Protein AF-A0A2A8LI14-F1 (afdb_monomer_lite)

Sequence (97 aa):
MKKELMELVENYVNWIGVQFEDNVDFVGDDYIDSIEDMFEEAKIPYIEDEISQVMEKIIQLLKQKYGEDNIHYGAPEHTISHNDQLKTIYNQLVITK

Secondary structure (DSSP, 8-state):
--HHHHHHHHHHHHHHHHHGGG--SEEEE-HHHHHHHHHHHTT----HHHHHHHHHHHHHHHHHHH-GGGEEESSS-EEEEETTEEEEE-SSEEEE-

Organism: Bacillus cereus (NCBI:txid1396)

Foldseek 3Di:
DDPVLVVLLVVVLVVLVVVCVVVDFKDFAQVLVVSVVSCVVVVPDDDPVSSVVSVVSSLVVLCVVQNNVFKDADDQWDWDQDPNDTDIDRHRIMGGD

Radius of gyration: 13.7 Å; chains: 1; bounding box: 33×25×38 Å

pLDDT: mean 93.65, std 4.34, range [78.94, 98.38]

Structure (mmCIF, N/CA/C/O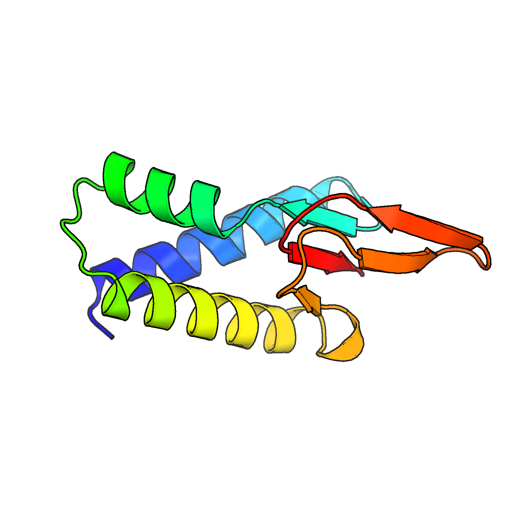 backbone):
data_AF-A0A2A8LI14-F1
#
_entry.id   AF-A0A2A8LI14-F1
#
loop_
_atom_site.group_PDB
_atom_site.id
_atom_site.type_symbol
_atom_site.label_atom_id
_atom_site.label_alt_id
_atom_site.label_comp_id
_atom_site.label_asym_id
_atom_site.label_entity_id
_atom_site.label_seq_id
_atom_site.pdbx_PDB_ins_code
_atom_site.Cartn_x
_atom_site.Cartn_y
_atom_site.Cartn_z
_atom_site.occupancy
_atom_site.B_iso_or_equiv
_atom_site.auth_seq_id
_atom_site.auth_comp_id
_atom_site.auth_asym_id
_atom_site.auth_atom_id
_atom_site.pdbx_PDB_model_num
ATOM 1 N N . MET A 1 1 ? -16.253 -0.610 5.251 1.00 84.06 1 MET A N 1
ATOM 2 C CA . MET A 1 1 ? -15.074 -0.055 5.942 1.00 84.06 1 MET A CA 1
ATOM 3 C C . MET A 1 1 ? -15.492 1.182 6.732 1.00 84.06 1 MET A C 1
ATOM 5 O O . MET A 1 1 ? -16.339 1.924 6.238 1.00 84.06 1 MET A O 1
ATOM 9 N N . LYS A 1 2 ? -14.980 1.367 7.959 1.00 90.69 2 LYS A N 1
ATOM 10 C CA . LYS A 1 2 ? -15.236 2.569 8.778 1.00 90.69 2 LYS A CA 1
ATOM 11 C C . LYS A 1 2 ? -14.584 3.803 8.136 1.00 90.69 2 LYS A C 1
ATOM 13 O O . LYS A 1 2 ? -13.647 3.664 7.356 1.00 90.69 2 LYS A O 1
ATOM 18 N N . LYS A 1 3 ? -15.061 5.001 8.487 1.00 93.38 3 LYS A N 1
ATOM 19 C CA . LYS A 1 3 ? -14.546 6.272 7.945 1.00 93.38 3 LYS A CA 1
ATOM 20 C C . LYS A 1 3 ? -13.052 6.465 8.225 1.00 93.38 3 LYS A C 1
ATOM 22 O O . LYS A 1 3 ? -12.311 6.752 7.300 1.00 93.38 3 LYS A O 1
ATOM 27 N N . GLU A 1 4 ? -12.624 6.233 9.462 1.00 93.69 4 GLU A N 1
ATOM 28 C CA . GLU A 1 4 ? -11.222 6.368 9.894 1.00 93.69 4 GLU A CA 1
ATOM 29 C C . GLU A 1 4 ? -10.264 5.432 9.132 1.00 93.69 4 GLU A C 1
ATOM 31 O O . GLU A 1 4 ? -9.180 5.836 8.729 1.00 93.69 4 GLU A O 1
ATOM 36 N N . LEU A 1 5 ? -10.705 4.205 8.838 1.00 95.31 5 LEU A N 1
ATOM 37 C CA . LEU A 1 5 ? -9.931 3.240 8.055 1.00 95.31 5 LEU A CA 1
ATOM 38 C C . LEU A 1 5 ? -9.809 3.670 6.589 1.00 95.31 5 LEU A C 1
ATOM 40 O O . LEU A 1 5 ? -8.770 3.483 5.968 1.00 95.31 5 LEU A O 1
ATOM 44 N N . MET A 1 6 ? -10.867 4.266 6.032 1.00 96.12 6 MET A N 1
ATOM 45 C CA . MET A 1 6 ? -10.811 4.815 4.678 1.00 96.12 6 MET A CA 1
ATOM 46 C C . MET A 1 6 ? -9.877 6.032 4.608 1.00 96.12 6 MET A C 1
ATOM 48 O O . MET A 1 6 ? -9.140 6.170 3.639 1.00 96.12 6 MET A O 1
ATOM 52 N N . GLU A 1 7 ? -9.858 6.880 5.639 1.00 95.69 7 GLU A N 1
ATOM 53 C CA . GLU A 1 7 ? -8.909 7.998 5.736 1.00 95.69 7 GLU A CA 1
ATOM 54 C C . GLU A 1 7 ? -7.455 7.500 5.792 1.00 95.69 7 GLU A C 1
ATOM 56 O O . GLU A 1 7 ? -6.607 8.034 5.085 1.00 95.69 7 GLU A O 1
ATOM 61 N N . LEU A 1 8 ? -7.172 6.433 6.550 1.00 96.31 8 LEU A N 1
ATOM 62 C CA . LEU A 1 8 ? -5.867 5.754 6.555 1.00 96.31 8 LEU A CA 1
ATOM 63 C C . LEU A 1 8 ? -5.450 5.282 5.155 1.00 96.31 8 LEU A C 1
ATOM 65 O O . LEU A 1 8 ? -4.353 5.594 4.694 1.00 96.31 8 LEU A O 1
ATOM 69 N N . VAL A 1 9 ? -6.349 4.579 4.460 1.00 97.88 9 VAL A N 1
ATOM 70 C CA . VAL A 1 9 ? -6.141 4.120 3.078 1.00 97.88 9 VAL A CA 1
ATOM 71 C C . VAL A 1 9 ? -5.805 5.293 2.152 1.00 97.88 9 VAL A C 1
ATOM 73 O O . VAL A 1 9 ? -4.855 5.221 1.372 1.00 97.88 9 VAL A O 1
ATOM 76 N N . GLU A 1 10 ? -6.589 6.371 2.210 1.00 97.25 10 GLU A N 1
ATOM 77 C CA . GLU A 1 10 ? -6.393 7.552 1.365 1.00 97.25 10 GLU A CA 1
ATOM 78 C C . GLU A 1 10 ? -5.066 8.246 1.673 1.00 97.25 10 GLU A C 1
ATOM 80 O O . GLU A 1 10 ? -4.329 8.594 0.750 1.00 97.25 10 GLU A O 1
ATOM 85 N N . ASN A 1 11 ? -4.725 8.391 2.955 1.00 96.88 11 ASN A N 1
ATOM 86 C CA . ASN A 1 11 ? -3.458 8.968 3.392 1.00 96.88 11 ASN A CA 1
ATOM 87 C C . ASN A 1 11 ? -2.267 8.165 2.861 1.00 96.88 11 ASN A C 1
ATOM 89 O O . ASN A 1 11 ? -1.337 8.759 2.315 1.00 96.88 11 ASN A O 1
ATOM 93 N N . TYR A 1 12 ? -2.325 6.834 2.933 1.00 97.94 12 TYR A N 1
ATOM 94 C CA . TYR A 1 12 ? -1.269 5.962 2.425 1.00 97.94 12 TYR A CA 1
ATOM 95 C C . TYR A 1 12 ? -1.102 6.100 0.901 1.00 97.94 12 TYR A C 1
ATOM 97 O O . TYR A 1 12 ? -0.008 6.350 0.393 1.00 97.94 12 TYR A O 1
ATOM 105 N N . VAL A 1 13 ? -2.200 6.016 0.140 1.00 97.50 13 VAL A N 1
ATOM 106 C CA . VAL A 1 13 ? -2.169 6.141 -1.332 1.00 97.50 13 VAL A CA 1
ATOM 107 C C . VAL A 1 13 ? -1.698 7.531 -1.778 1.00 97.50 13 VAL A C 1
ATOM 109 O O . VAL A 1 13 ? -1.035 7.668 -2.815 1.00 97.50 13 VAL A O 1
ATOM 112 N N . ASN A 1 14 ? -2.029 8.570 -1.009 1.00 96.56 14 ASN A N 1
ATOM 113 C CA . ASN A 1 14 ? -1.542 9.925 -1.241 1.00 96.56 14 ASN A CA 1
ATOM 114 C C . ASN A 1 14 ? -0.044 10.037 -0.952 1.00 96.56 14 ASN A C 1
ATOM 116 O O . ASN A 1 14 ? 0.670 10.599 -1.779 1.00 96.56 14 ASN A O 1
ATOM 120 N N . TRP A 1 15 ? 0.438 9.460 0.152 1.00 96.06 15 TRP A N 1
ATOM 121 C CA . TRP A 1 15 ? 1.861 9.435 0.493 1.00 96.06 15 TRP A CA 1
ATOM 122 C C . TRP A 1 15 ? 2.700 8.774 -0.608 1.00 96.06 15 TRP A C 1
ATOM 124 O O . TRP A 1 15 ? 3.666 9.381 -1.067 1.00 96.06 15 TRP A O 1
ATOM 134 N N . ILE A 1 16 ? 2.267 7.618 -1.131 1.00 95.94 16 ILE A N 1
ATOM 135 C CA . ILE A 1 16 ? 2.883 6.987 -2.313 1.00 95.94 16 ILE A CA 1
ATOM 136 C C . ILE A 1 16 ? 2.898 7.945 -3.510 1.00 95.94 16 ILE A C 1
ATOM 138 O O . ILE A 1 16 ? 3.888 8.038 -4.230 1.00 95.94 16 ILE A O 1
ATOM 142 N N . GLY A 1 17 ? 1.793 8.660 -3.742 1.00 94.56 17 GLY A N 1
ATOM 143 C CA . GLY A 1 17 ? 1.697 9.649 -4.816 1.00 94.56 17 GLY A CA 1
ATOM 144 C C . GLY A 1 17 ? 2.751 10.751 -4.716 1.00 94.56 17 GLY A C 1
ATOM 145 O O . GLY A 1 17 ? 3.346 11.090 -5.734 1.00 94.56 17 GLY A O 1
ATOM 146 N N . VAL A 1 18 ? 3.008 11.249 -3.504 1.00 94.75 18 VAL A N 1
ATOM 147 C CA . VAL A 1 18 ? 4.045 12.257 -3.236 1.00 94.75 18 VAL A CA 1
ATOM 148 C C . VAL A 1 18 ? 5.438 11.714 -3.556 1.00 94.75 18 VAL A C 1
ATOM 150 O O . VAL A 1 18 ? 6.228 12.425 -4.166 1.00 94.75 18 VAL A O 1
ATOM 153 N N . GLN A 1 19 ? 5.732 10.447 -3.239 1.00 92.25 19 GLN A N 1
ATOM 154 C CA . GLN A 1 19 ? 7.040 9.847 -3.554 1.00 92.25 19 GLN A CA 1
ATOM 155 C C . GLN A 1 19 ? 7.344 9.849 -5.065 1.00 92.25 19 GLN A C 1
ATOM 157 O O . GLN A 1 19 ? 8.494 9.982 -5.474 1.00 92.25 19 GLN A O 1
ATOM 162 N N . PHE A 1 20 ? 6.317 9.745 -5.915 1.00 91.25 20 PHE A N 1
ATOM 163 C CA . PHE A 1 20 ? 6.477 9.801 -7.371 1.00 91.25 20 PHE A CA 1
ATOM 164 C C . PHE A 1 20 ? 6.667 11.218 -7.940 1.00 91.25 20 PHE A C 1
ATOM 166 O O . PHE A 1 20 ? 6.982 11.343 -9.128 1.00 91.25 20 PHE A O 1
ATOM 173 N N . GLU A 1 21 ? 6.483 12.284 -7.152 1.00 89.56 21 GLU A N 1
ATOM 174 C CA . GLU A 1 21 ? 6.717 13.664 -7.614 1.00 89.56 21 GLU A CA 1
ATOM 175 C C . GLU A 1 21 ? 8.201 13.930 -7.912 1.00 89.56 21 GLU A C 1
ATOM 177 O O . GLU A 1 21 ? 8.519 14.733 -8.791 1.00 89.56 21 GLU A O 1
ATOM 182 N N . ASP A 1 22 ? 9.103 13.167 -7.291 1.00 83.00 22 ASP A N 1
ATOM 183 C CA . ASP A 1 22 ? 10.552 13.249 -7.496 1.00 83.00 22 ASP A CA 1
ATOM 184 C C . ASP A 1 22 ? 11.043 12.548 -8.787 1.00 83.00 22 ASP A C 1
ATOM 186 O O . ASP A 1 22 ? 12.245 12.370 -8.983 1.00 83.00 22 ASP A O 1
ATOM 190 N N . ASN A 1 23 ? 10.134 12.167 -9.702 1.00 81.06 23 ASN A N 1
ATOM 191 C CA . ASN A 1 23 ? 10.429 11.423 -10.942 1.00 81.06 23 ASN A CA 1
ATOM 192 C C . ASN A 1 23 ? 11.230 10.128 -10.710 1.00 81.06 23 ASN A C 1
ATOM 194 O O . ASN A 1 23 ? 12.085 9.759 -11.516 1.00 81.06 23 ASN A O 1
ATOM 198 N N . VAL A 1 24 ? 10.947 9.431 -9.612 1.00 88.31 24 VAL A N 1
ATOM 199 C CA . VAL A 1 24 ? 11.486 8.091 -9.365 1.00 88.31 24 VAL A CA 1
ATOM 200 C C . VAL A 1 24 ? 10.777 7.050 -10.233 1.00 88.31 24 VAL A C 1
ATOM 202 O O . VAL A 1 24 ? 9.579 7.155 -10.504 1.00 88.31 24 VAL A O 1
ATOM 205 N N . ASP A 1 25 ? 11.520 6.025 -10.645 1.00 89.00 25 ASP A N 1
ATOM 206 C CA . ASP A 1 25 ? 11.008 4.939 -11.490 1.00 89.00 25 ASP A CA 1
ATOM 207 C C . ASP A 1 25 ? 10.149 3.921 -10.719 1.00 89.00 25 ASP A C 1
ATOM 209 O O . ASP A 1 25 ? 9.320 3.215 -11.295 1.00 89.00 25 ASP A O 1
ATOM 213 N N . PHE A 1 26 ? 10.363 3.820 -9.407 1.00 93.00 26 PHE A N 1
ATOM 214 C CA . PHE A 1 26 ? 9.603 2.945 -8.524 1.00 93.00 26 PHE A CA 1
ATOM 215 C C . PHE A 1 26 ? 9.583 3.488 -7.094 1.00 93.00 26 PHE A C 1
ATOM 217 O O . PHE A 1 26 ? 10.469 4.242 -6.687 1.00 93.00 26 PHE A O 1
ATOM 224 N N . VAL A 1 27 ? 8.598 3.034 -6.323 1.00 95.31 27 VAL A N 1
ATOM 225 C CA . VAL A 1 27 ? 8.482 3.245 -4.876 1.00 95.31 27 VAL A CA 1
ATOM 226 C C . VAL A 1 27 ? 8.403 1.875 -4.211 1.00 95.31 27 VAL A C 1
ATOM 228 O O . VAL A 1 27 ? 7.631 1.024 -4.651 1.00 95.31 27 VAL A O 1
ATOM 231 N N . GLY A 1 28 ? 9.229 1.648 -3.191 1.00 95.44 28 GLY A N 1
ATOM 23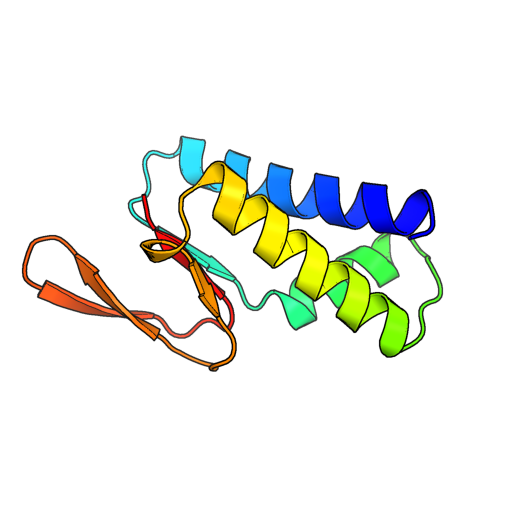2 C CA . GLY A 1 28 ? 9.212 0.441 -2.365 1.00 95.44 28 GLY A CA 1
ATOM 233 C C . GLY A 1 28 ? 8.826 0.790 -0.932 1.00 95.44 28 GLY A C 1
ATOM 234 O O . GLY A 1 28 ? 9.262 1.826 -0.432 1.00 95.44 28 GLY A O 1
ATOM 235 N N . ASP A 1 29 ? 8.010 -0.049 -0.299 1.00 97.19 29 ASP A N 1
ATOM 236 C CA . ASP A 1 29 ? 7.572 0.133 1.084 1.00 97.19 29 ASP A CA 1
ATOM 237 C C . ASP A 1 29 ? 7.305 -1.208 1.779 1.00 97.19 29 ASP A C 1
ATOM 239 O O . ASP A 1 29 ? 6.768 -2.149 1.180 1.00 97.19 29 ASP A O 1
ATOM 243 N N . ASP A 1 30 ? 7.634 -1.281 3.065 1.00 97.19 30 ASP A N 1
ATOM 244 C CA . ASP A 1 30 ? 7.224 -2.377 3.944 1.00 97.19 30 ASP A CA 1
ATOM 245 C C . ASP A 1 30 ? 5.848 -2.052 4.524 1.00 97.19 30 ASP A C 1
ATOM 247 O O . ASP A 1 30 ? 5.667 -1.760 5.700 1.00 97.19 30 ASP A O 1
ATOM 251 N N . TYR A 1 31 ? 4.865 -2.048 3.621 1.00 95.38 31 TYR A N 1
ATOM 252 C CA . TYR A 1 31 ? 3.558 -1.434 3.839 1.00 95.38 31 TYR A CA 1
ATOM 253 C C . TYR A 1 31 ? 2.749 -1.988 5.010 1.00 95.38 31 TYR A C 1
ATOM 255 O O . TYR A 1 31 ? 1.856 -1.290 5.475 1.00 95.38 31 TYR A O 1
ATOM 263 N N . ILE A 1 32 ? 3.022 -3.203 5.494 1.00 94.69 32 ILE A N 1
ATOM 264 C CA . ILE A 1 32 ? 2.372 -3.714 6.708 1.00 94.69 32 ILE A CA 1
ATOM 265 C C . ILE A 1 32 ? 2.811 -2.874 7.907 1.00 94.69 32 ILE A C 1
ATOM 267 O O . ILE A 1 32 ? 1.955 -2.298 8.574 1.00 94.69 32 ILE A O 1
ATOM 271 N N . ASP A 1 33 ? 4.122 -2.734 8.102 1.00 95.19 33 ASP A N 1
ATOM 272 C CA . ASP A 1 33 ? 4.715 -1.954 9.190 1.00 95.19 33 ASP A CA 1
ATOM 273 C C . ASP A 1 33 ? 4.284 -0.481 9.071 1.00 95.19 33 ASP A C 1
ATOM 275 O O . ASP A 1 33 ? 3.799 0.111 10.033 1.00 95.19 33 ASP A O 1
ATOM 279 N N . SER A 1 34 ? 4.328 0.088 7.859 1.00 96.06 34 SER A N 1
ATOM 280 C CA . SER A 1 34 ? 3.868 1.462 7.608 1.00 96.06 34 SER A CA 1
ATOM 281 C C . SER A 1 34 ? 2.376 1.659 7.925 1.00 96.06 34 SER A C 1
ATOM 283 O O . SER A 1 34 ? 1.983 2.702 8.444 1.00 96.06 34 SER A O 1
ATOM 285 N N . ILE A 1 35 ? 1.513 0.680 7.627 1.00 95.69 35 ILE A N 1
ATOM 286 C CA . ILE A 1 35 ? 0.087 0.746 7.979 1.00 95.69 35 ILE A CA 1
ATOM 287 C C . ILE A 1 35 ? -0.089 0.665 9.499 1.00 95.69 35 ILE A C 1
ATOM 289 O O . ILE A 1 35 ? -0.857 1.458 10.047 1.00 95.69 35 ILE A O 1
ATOM 293 N N . GLU A 1 36 ? 0.603 -0.259 10.173 1.00 94.81 36 GLU A N 1
ATOM 294 C CA . GLU A 1 36 ? 0.574 -0.398 11.635 1.00 94.81 36 GLU A CA 1
ATOM 295 C C . GLU A 1 36 ? 0.998 0.905 12.327 1.00 94.81 36 GLU A C 1
ATOM 297 O O . GLU A 1 36 ? 0.263 1.399 13.187 1.00 94.81 36 GLU A O 1
ATOM 302 N N . ASP A 1 37 ? 2.086 1.528 11.870 1.00 95.19 37 ASP A N 1
ATOM 303 C CA . ASP A 1 37 ? 2.551 2.832 12.350 1.00 95.19 37 ASP A CA 1
ATOM 304 C C . ASP A 1 37 ? 1.469 3.910 12.180 1.00 95.19 37 ASP A C 1
ATOM 306 O O . ASP A 1 37 ? 1.160 4.654 13.114 1.00 95.19 37 ASP A O 1
ATOM 310 N N . MET A 1 38 ? 0.811 3.975 11.017 1.00 95.06 38 MET A N 1
ATOM 311 C CA . MET A 1 38 ? -0.248 4.962 10.785 1.00 95.06 38 MET A CA 1
ATOM 312 C C . MET A 1 38 ? -1.460 4.753 11.707 1.00 95.06 38 MET A C 1
ATOM 314 O O . MET A 1 38 ? -2.087 5.726 12.142 1.00 95.06 38 MET A O 1
ATOM 318 N N . PHE A 1 39 ? -1.810 3.504 12.022 1.00 94.94 39 PHE A N 1
ATOM 319 C CA . PHE A 1 39 ? -2.844 3.202 13.010 1.00 94.94 39 PHE A CA 1
ATOM 320 C C . PHE A 1 39 ? -2.450 3.684 14.414 1.00 94.94 39 PHE A C 1
ATOM 322 O O . PHE A 1 39 ? -3.274 4.295 15.110 1.00 94.94 39 PHE A O 1
ATOM 329 N N . GLU A 1 40 ? -1.204 3.430 14.825 1.00 94.69 40 GLU A N 1
ATOM 330 C CA . GLU A 1 40 ? -0.666 3.866 16.115 1.00 94.69 40 GLU A CA 1
ATOM 331 C C . GLU A 1 40 ? -0.641 5.395 16.233 1.00 94.69 40 GLU A C 1
ATOM 333 O O . GLU A 1 40 ? -1.145 5.955 17.216 1.00 94.69 40 GLU A O 1
ATOM 338 N N . GLU A 1 41 ? -0.134 6.087 15.211 1.00 94.19 41 GLU A N 1
ATOM 339 C CA . GLU A 1 41 ? -0.077 7.549 15.146 1.00 94.19 41 GLU A CA 1
ATOM 340 C C . GLU A 1 41 ? -1.471 8.182 15.211 1.00 94.19 41 GLU A C 1
ATOM 342 O O . GLU A 1 41 ? -1.697 9.156 15.943 1.00 94.19 41 GLU A O 1
ATOM 347 N N . ALA A 1 42 ? -2.436 7.596 14.496 1.00 92.06 42 ALA A N 1
ATOM 348 C CA . ALA A 1 42 ? -3.827 8.029 14.512 1.00 92.06 42 ALA A CA 1
ATOM 349 C C . ALA A 1 42 ? -4.563 7.660 15.815 1.00 92.06 42 ALA A C 1
ATOM 351 O O . ALA A 1 42 ? -5.683 8.130 16.041 1.00 92.06 42 ALA A O 1
ATOM 352 N N . LYS A 1 43 ? -3.945 6.855 16.694 1.00 93.75 43 LYS A N 1
ATOM 353 C CA . LYS A 1 43 ? -4.542 6.301 17.922 1.00 93.75 43 LYS A CA 1
ATOM 354 C C . LYS A 1 43 ? -5.842 5.544 17.648 1.00 93.75 43 LYS A C 1
ATOM 356 O O . LYS A 1 43 ? -6.769 5.583 18.463 1.00 93.75 43 LYS A O 1
ATOM 361 N N . ILE A 1 44 ? -5.911 4.876 16.499 1.00 89.75 44 ILE A N 1
ATOM 362 C CA . ILE A 1 44 ? -7.056 4.063 16.100 1.00 89.75 44 ILE A CA 1
ATOM 363 C C . ILE A 1 44 ? -6.790 2.643 16.606 1.00 89.75 44 ILE A C 1
ATOM 365 O O . ILE A 1 44 ? -5.889 1.980 16.095 1.00 89.75 44 ILE A O 1
ATOM 369 N N . PRO A 1 45 ? -7.535 2.143 17.608 1.00 88.81 45 PRO A N 1
ATOM 370 C CA . PRO A 1 45 ? -7.426 0.744 17.986 1.00 88.81 45 PRO A CA 1
ATOM 371 C C . PRO A 1 45 ? -7.938 -0.119 16.832 1.00 88.81 45 PRO A C 1
ATOM 373 O O . PRO A 1 45 ? -9.043 0.113 16.336 1.00 88.81 45 PRO A O 1
ATOM 376 N N . TYR A 1 46 ? -7.158 -1.121 16.441 1.00 86.44 46 TYR A N 1
ATOM 377 C CA . TYR A 1 46 ? -7.508 -2.025 15.353 1.00 86.44 46 TYR A CA 1
ATOM 378 C C . TYR A 1 46 ? -7.447 -3.488 15.781 1.00 86.44 46 TYR A C 1
ATOM 380 O O . TYR A 1 46 ? -6.794 -3.858 16.760 1.00 86.44 46 TYR A O 1
ATOM 388 N N . ILE A 1 47 ? -8.144 -4.323 15.018 1.00 88.38 47 ILE A N 1
ATOM 389 C CA . ILE A 1 47 ? -7.959 -5.777 15.010 1.00 88.38 47 ILE A CA 1
ATOM 390 C C . ILE A 1 47 ? -7.309 -6.214 13.692 1.00 88.38 47 ILE A C 1
ATOM 392 O O . ILE A 1 47 ? -7.347 -5.485 12.703 1.00 88.38 47 ILE A O 1
ATOM 396 N N . GLU A 1 48 ? -6.754 -7.423 13.658 1.00 87.25 48 GLU A N 1
ATOM 397 C CA . GLU A 1 48 ? -6.045 -7.980 12.491 1.00 87.25 48 GLU A CA 1
ATOM 398 C C . GLU A 1 48 ? -6.892 -7.959 11.195 1.00 87.25 48 GLU A C 1
ATOM 400 O O . GLU A 1 48 ? -6.402 -7.610 10.117 1.00 87.25 48 GLU A O 1
ATOM 405 N N 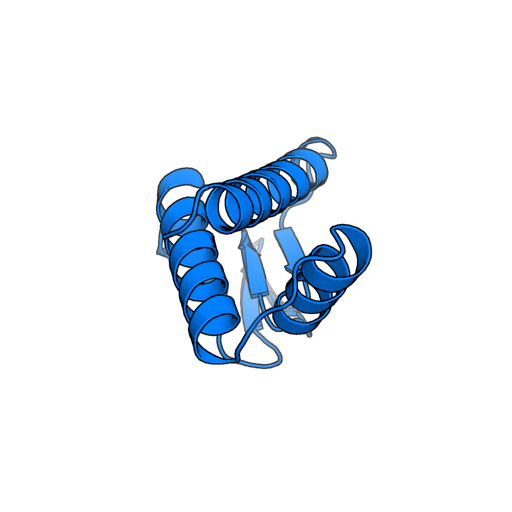. ASP A 1 49 ? -8.200 -8.215 11.307 1.00 91.62 49 ASP A N 1
ATOM 406 C CA . ASP A 1 49 ? -9.151 -8.125 10.188 1.00 91.62 49 ASP A CA 1
ATOM 407 C C . ASP A 1 49 ? -9.261 -6.706 9.597 1.00 91.62 49 ASP A C 1
ATOM 409 O O . ASP A 1 49 ? -9.588 -6.545 8.419 1.00 91.62 49 ASP A O 1
ATOM 413 N N . GLU A 1 50 ? -9.044 -5.658 10.397 1.00 93.06 50 GLU A N 1
ATOM 414 C CA . GLU A 1 50 ? -9.111 -4.267 9.934 1.00 93.06 50 GLU A CA 1
ATOM 415 C C . GLU A 1 50 ? -7.836 -3.859 9.196 1.00 93.06 50 GLU A C 1
ATOM 417 O O . GLU A 1 50 ? -7.946 -3.193 8.166 1.00 93.06 50 GLU A O 1
ATOM 422 N N . ILE A 1 51 ? -6.661 -4.322 9.644 1.00 92.38 51 ILE A N 1
ATOM 423 C CA . ILE A 1 51 ? -5.416 -4.177 8.873 1.00 92.38 51 ILE A CA 1
ATOM 424 C C . ILE A 1 51 ? -5.574 -4.853 7.514 1.00 92.38 51 ILE A C 1
ATOM 426 O O . ILE A 1 51 ? -5.337 -4.226 6.483 1.00 92.38 51 ILE A O 1
ATOM 430 N N . SER A 1 52 ?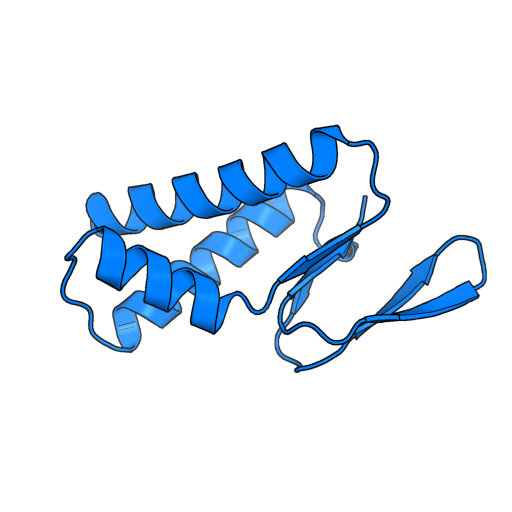 -6.051 -6.100 7.500 1.00 93.38 52 SER A N 1
ATOM 431 C CA . SER A 1 52 ? -6.235 -6.863 6.262 1.00 93.38 52 SER A CA 1
ATOM 432 C C . SER A 1 52 ? -7.153 -6.128 5.276 1.00 93.38 52 SER A C 1
ATOM 434 O O . SER A 1 52 ? -6.828 -5.986 4.097 1.00 93.38 52 SER A O 1
ATOM 436 N N . GLN A 1 53 ? -8.264 -5.562 5.762 1.00 95.19 53 GLN A N 1
ATOM 437 C CA . GLN A 1 53 ? -9.168 -4.746 4.944 1.00 95.19 53 GLN A CA 1
ATOM 438 C C . GLN A 1 53 ? -8.506 -3.472 4.399 1.00 95.19 53 GLN A C 1
ATOM 440 O O . GLN A 1 53 ? -8.766 -3.087 3.256 1.00 95.19 53 GLN A O 1
ATOM 445 N N . VAL A 1 54 ? -7.687 -2.793 5.207 1.00 96.75 54 VAL A N 1
ATOM 446 C CA . VAL A 1 54 ? -6.941 -1.596 4.788 1.00 96.75 54 VAL A CA 1
ATOM 447 C C . VAL A 1 54 ? -5.916 -1.959 3.714 1.00 96.75 54 VAL A C 1
ATOM 449 O O . VAL A 1 54 ? -5.903 -1.323 2.660 1.00 96.75 54 VAL A O 1
ATOM 452 N N . MET A 1 55 ? -5.139 -3.026 3.914 1.00 96.88 55 MET A N 1
ATOM 453 C CA . MET A 1 55 ? -4.162 -3.535 2.946 1.00 96.88 55 MET A CA 1
ATOM 454 C C . MET A 1 55 ? -4.817 -3.887 1.607 1.00 96.88 55 MET A C 1
ATOM 456 O O . MET A 1 55 ? -4.394 -3.396 0.560 1.00 96.88 55 MET A O 1
ATOM 460 N N . GLU A 1 56 ? -5.887 -4.690 1.621 1.00 97.12 56 GLU A N 1
ATOM 461 C CA . GLU A 1 56 ? -6.625 -5.058 0.407 1.00 97.12 56 GLU A CA 1
ATOM 462 C C . GLU A 1 56 ? -7.107 -3.822 -0.355 1.00 97.12 56 GLU A C 1
ATOM 464 O O . GLU A 1 56 ? -7.014 -3.749 -1.587 1.00 97.12 56 GLU A O 1
ATOM 469 N N . LYS A 1 57 ? -7.601 -2.821 0.380 1.00 98.31 57 LYS A N 1
ATOM 470 C CA . LYS A 1 57 ? -8.123 -1.596 -0.214 1.00 98.31 57 LYS A CA 1
ATOM 471 C C . LYS A 1 57 ? -7.021 -0.703 -0.776 1.00 98.31 57 LYS A C 1
ATOM 473 O O . LYS A 1 57 ? -7.208 -0.165 -1.868 1.00 98.31 57 LYS A O 1
ATOM 478 N N . ILE A 1 58 ? -5.889 -0.579 -0.086 1.00 98.38 58 ILE A N 1
ATOM 479 C CA . ILE A 1 58 ? -4.694 0.112 -0.585 1.00 98.38 58 ILE A CA 1
ATOM 480 C C . ILE A 1 58 ? -4.261 -0.515 -1.906 1.00 98.38 58 ILE A C 1
ATOM 482 O O . ILE A 1 58 ? -4.202 0.183 -2.916 1.00 98.38 58 ILE A O 1
ATOM 486 N N . ILE A 1 59 ? -4.067 -1.836 -1.944 1.00 98.31 59 ILE A N 1
ATOM 487 C CA . ILE A 1 59 ? -3.650 -2.530 -3.166 1.00 98.31 59 ILE A CA 1
ATOM 488 C C . ILE A 1 59 ? -4.665 -2.324 -4.295 1.00 98.31 59 ILE A C 1
ATOM 490 O O . ILE A 1 59 ? -4.274 -2.048 -5.429 1.00 98.31 59 ILE A O 1
ATOM 494 N N . GLN A 1 60 ? -5.968 -2.400 -4.006 1.00 98.31 60 GLN A N 1
ATOM 495 C CA . GLN A 1 60 ? -7.008 -2.128 -5.001 1.00 98.31 60 GLN A CA 1
ATOM 496 C C . GLN A 1 60 ? -6.878 -0.719 -5.601 1.00 98.31 60 GLN A C 1
ATOM 498 O O . GLN A 1 60 ? -6.955 -0.562 -6.820 1.00 98.31 60 GLN A O 1
ATOM 503 N N . LEU A 1 61 ? -6.707 0.308 -4.766 1.00 98.19 61 LEU A N 1
ATOM 504 C CA . LEU A 1 61 ? -6.608 1.694 -5.229 1.00 98.19 61 LEU A CA 1
ATOM 505 C C . LEU A 1 61 ? -5.298 1.961 -5.973 1.00 98.19 61 LEU A C 1
ATOM 507 O O . LEU A 1 61 ? -5.306 2.659 -6.985 1.00 98.19 61 LEU A O 1
ATOM 511 N N . LEU A 1 62 ? -4.189 1.373 -5.524 1.00 97.94 62 LEU A N 1
ATOM 512 C CA . LEU A 1 62 ? -2.907 1.461 -6.217 1.00 97.94 62 LEU A CA 1
ATOM 513 C C . LEU A 1 62 ? -2.983 0.817 -7.604 1.00 97.94 62 LEU A C 1
ATOM 515 O O . LEU A 1 62 ? -2.581 1.448 -8.578 1.00 97.94 62 LEU A O 1
ATOM 519 N N . LYS A 1 63 ? -3.595 -0.369 -7.725 1.00 97.81 63 LYS A N 1
ATOM 520 C CA . LYS A 1 63 ? -3.854 -1.022 -9.021 1.00 97.81 63 LYS A CA 1
ATOM 521 C C . LYS A 1 63 ? -4.707 -0.154 -9.945 1.00 97.81 63 LYS A C 1
ATOM 523 O O . LYS A 1 63 ? -4.414 -0.046 -11.129 1.00 97.81 63 LYS A O 1
ATOM 528 N N . GLN A 1 64 ? -5.738 0.504 -9.412 1.00 97.31 64 GLN A N 1
ATOM 529 C CA . GLN A 1 64 ? -6.570 1.430 -10.190 1.00 97.31 64 GLN A CA 1
ATOM 530 C C . GLN A 1 64 ? -5.802 2.675 -10.653 1.00 97.31 64 GLN A C 1
ATOM 532 O O . GLN A 1 64 ? -6.079 3.191 -11.733 1.00 97.31 64 GLN A O 1
ATOM 537 N N . LYS A 1 65 ? -4.863 3.168 -9.838 1.00 96.06 65 LYS A N 1
ATOM 538 C CA . LYS A 1 65 ? -4.117 4.404 -10.098 1.00 96.06 65 LYS A CA 1
ATOM 539 C C . LYS A 1 65 ? -2.912 4.196 -11.018 1.00 96.06 65 LYS A C 1
ATOM 541 O O . LYS A 1 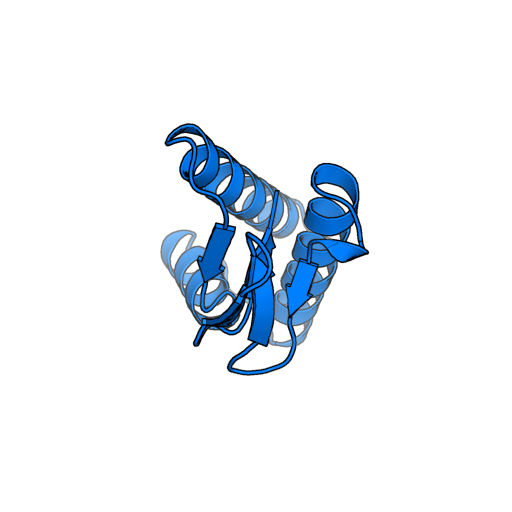65 ? -2.688 5.024 -11.896 1.00 96.06 65 LYS A O 1
ATOM 546 N N . TYR A 1 66 ? -2.152 3.123 -10.813 1.00 95.12 66 TYR A N 1
ATOM 547 C CA . TYR A 1 66 ? -0.881 2.866 -11.499 1.00 95.12 66 TYR A CA 1
ATOM 548 C C . TYR A 1 66 ? -0.944 1.692 -12.489 1.00 95.12 66 TYR A C 1
ATOM 550 O O . TYR A 1 66 ? -0.042 1.553 -13.305 1.00 95.12 66 TYR A O 1
ATOM 558 N N . GLY A 1 67 ? -2.017 0.894 -12.487 1.00 96.00 67 GLY A N 1
ATOM 559 C CA . GLY A 1 67 ? -2.180 -0.290 -13.338 1.00 96.00 67 GLY A CA 1
ATOM 560 C C . GLY A 1 67 ? -1.800 -1.586 -12.618 1.00 96.00 67 GLY A C 1
ATOM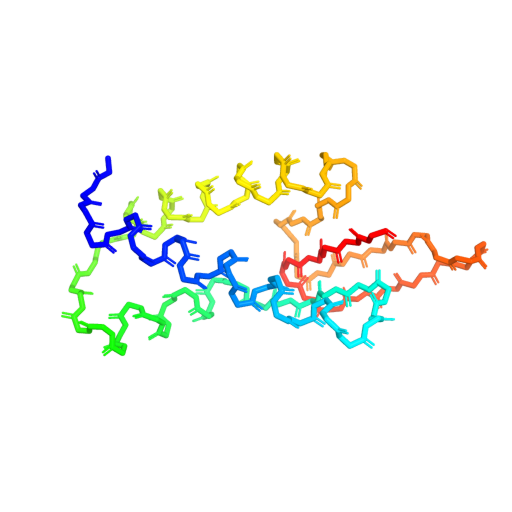 561 O O . GLY A 1 67 ? -0.903 -1.599 -11.784 1.00 96.00 67 GLY A O 1
ATOM 562 N N . GLU A 1 68 ? -2.492 -2.689 -12.923 1.00 95.69 68 GLU A N 1
ATOM 563 C CA . GLU A 1 68 ? -2.311 -3.966 -12.211 1.00 95.69 68 GLU A CA 1
ATOM 564 C C . GLU A 1 68 ? -0.906 -4.556 -12.360 1.00 95.69 68 GLU A C 1
ATOM 566 O O . GLU A 1 68 ? -0.353 -5.042 -11.376 1.00 95.69 68 GLU A O 1
ATOM 571 N N . ASP A 1 69 ? -0.319 -4.451 -13.554 1.00 94.62 69 ASP A N 1
ATOM 572 C CA . ASP A 1 69 ? 1.015 -4.981 -13.867 1.00 94.62 69 ASP A CA 1
ATOM 573 C C . ASP A 1 69 ? 2.148 -4.232 -13.147 1.00 94.62 69 ASP A C 1
ATOM 575 O O . ASP A 1 69 ? 3.267 -4.735 -13.069 1.00 94.62 69 ASP A O 1
ATOM 579 N N . ASN A 1 70 ? 1.847 -3.049 -12.603 1.00 95.06 70 ASN A N 1
ATOM 580 C CA . ASN A 1 70 ? 2.799 -2.169 -11.933 1.00 95.06 70 ASN A CA 1
ATOM 581 C C . ASN A 1 70 ? 2.794 -2.310 -10.403 1.00 95.06 70 ASN A C 1
ATOM 583 O O . ASN A 1 70 ? 3.498 -1.568 -9.718 1.00 95.06 70 ASN A O 1
ATOM 587 N N . ILE A 1 71 ? 1.974 -3.210 -9.844 1.00 97.19 71 ILE A N 1
ATOM 588 C CA . ILE A 1 71 ? 1.862 -3.424 -8.396 1.00 97.19 71 ILE A CA 1
ATOM 589 C C . ILE A 1 71 ? 2.387 -4.814 -8.035 1.00 97.19 71 ILE A C 1
ATOM 591 O O . ILE A 1 71 ? 1.739 -5.825 -8.309 1.00 97.19 71 ILE A O 1
ATOM 595 N N . HIS A 1 72 ? 3.520 -4.865 -7.339 1.00 96.31 72 HIS A N 1
ATOM 596 C CA . HIS A 1 72 ? 4.148 -6.099 -6.868 1.00 96.31 72 HIS A CA 1
ATOM 597 C C . HIS A 1 72 ? 4.062 -6.163 -5.340 1.00 96.31 72 HIS A C 1
ATOM 599 O O . HIS A 1 72 ? 4.540 -5.264 -4.657 1.00 96.31 72 HIS A O 1
ATOM 605 N N . TYR A 1 73 ? 3.404 -7.185 -4.789 1.00 96.56 73 TYR A N 1
ATOM 606 C CA . TYR A 1 73 ? 3.143 -7.282 -3.349 1.00 96.56 73 TYR A CA 1
ATOM 607 C C . TYR A 1 73 ? 2.982 -8.733 -2.887 1.00 96.56 73 TYR A C 1
ATOM 609 O O . TYR A 1 73 ? 2.790 -9.636 -3.702 1.00 96.56 73 TYR A O 1
ATOM 617 N N . GLY A 1 74 ? 3.038 -8.958 -1.572 1.00 92.88 74 GLY A N 1
ATOM 618 C CA . GLY A 1 74 ? 2.798 -10.277 -0.962 1.00 92.88 74 GLY A CA 1
ATOM 619 C C . GLY A 1 74 ? 4.039 -11.170 -0.850 1.00 92.88 74 GLY A C 1
ATOM 620 O O . GLY A 1 74 ? 3.922 -12.353 -0.541 1.00 92.88 74 GLY A O 1
ATOM 621 N N . ALA A 1 75 ? 5.221 -10.604 -1.080 1.00 94.56 75 ALA A N 1
ATOM 622 C CA . ALA A 1 75 ? 6.520 -11.228 -0.858 1.00 94.56 75 ALA A CA 1
ATOM 623 C C . ALA A 1 75 ? 7.467 -10.178 -0.254 1.00 94.56 75 ALA A C 1
ATOM 625 O O . ALA A 1 75 ? 7.258 -8.997 -0.514 1.00 94.56 75 ALA A O 1
ATOM 626 N N . PRO A 1 76 ? 8.490 -10.572 0.526 1.00 94.69 76 PRO A N 1
ATOM 627 C CA . PRO A 1 76 ? 9.438 -9.630 1.137 1.00 94.69 76 PRO A CA 1
ATOM 628 C C . PRO A 1 76 ? 10.351 -8.931 0.116 1.00 94.69 76 PRO A C 1
ATOM 630 O O . PRO A 1 76 ? 11.035 -7.969 0.450 1.00 94.69 76 PRO A O 1
ATOM 633 N N . GLU A 1 77 ? 10.396 -9.435 -1.116 1.00 96.12 77 GLU A N 1
ATOM 634 C CA . GLU A 1 77 ? 11.166 -8.866 -2.212 1.00 96.12 77 GLU A CA 1
ATOM 635 C C . GLU A 1 77 ? 10.502 -9.168 -3.557 1.00 96.12 77 GLU A C 1
ATOM 637 O O . GLU A 1 77 ? 9.796 -10.170 -3.707 1.00 96.12 77 GLU A O 1
ATOM 642 N N . HIS A 1 78 ? 10.781 -8.321 -4.549 1.00 96.00 78 HIS A N 1
ATOM 643 C CA . HIS A 1 78 ? 10.258 -8.448 -5.908 1.00 96.00 78 HIS A CA 1
ATOM 644 C C . HIS A 1 78 ? 11.357 -8.188 -6.932 1.00 96.00 78 HIS A C 1
ATOM 646 O O . HIS A 1 78 ? 12.110 -7.218 -6.823 1.00 96.00 78 HIS A O 1
ATOM 652 N N . THR A 1 79 ? 11.438 -9.036 -7.957 1.00 94.38 79 THR A N 1
ATOM 653 C CA . THR A 1 79 ? 12.291 -8.793 -9.126 1.00 94.38 79 THR A CA 1
ATOM 654 C C . THR A 1 79 ? 11.462 -8.150 -10.228 1.00 94.38 79 THR A C 1
ATOM 656 O O . THR A 1 79 ? 10.556 -8.781 -10.768 1.00 94.38 79 THR A O 1
ATOM 659 N N . ILE A 1 80 ? 11.804 -6.915 -10.588 1.00 90.00 80 ILE A N 1
ATOM 660 C CA . ILE A 1 80 ? 11.140 -6.152 -11.650 1.00 90.00 80 ILE A CA 1
ATOM 661 C C . ILE A 1 80 ? 12.085 -5.937 -12.834 1.00 90.00 80 ILE A C 1
ATOM 663 O O . ILE A 1 80 ? 13.309 -5.902 -12.672 1.00 90.00 80 ILE A O 1
ATOM 667 N N . SER A 1 81 ? 11.518 -5.792 -14.033 1.00 85.50 81 SER A N 1
ATOM 668 C CA . SER A 1 81 ? 12.272 -5.362 -15.210 1.00 85.50 81 SER A CA 1
ATOM 669 C C . SER A 1 81 ? 12.230 -3.844 -15.311 1.00 85.50 81 SER A C 1
ATOM 671 O O . SER A 1 81 ? 11.158 -3.249 -15.319 1.00 85.50 81 SER A O 1
ATOM 673 N N . HIS A 1 82 ? 13.400 -3.221 -15.386 1.00 78.94 82 HIS A N 1
ATOM 674 C CA . HIS A 1 82 ? 13.536 -1.782 -15.532 1.00 78.94 82 HIS A CA 1
ATOM 675 C C . HIS A 1 82 ? 14.715 -1.483 -16.467 1.00 78.94 82 HIS A C 1
ATOM 677 O O . HIS A 1 82 ? 15.837 -1.919 -16.207 1.00 78.94 82 HIS A O 1
ATOM 683 N N . ASN A 1 83 ? 14.464 -0.771 -17.573 1.00 80.88 83 ASN A N 1
ATOM 684 C CA . ASN A 1 83 ? 15.459 -0.467 -18.616 1.00 80.88 83 ASN A CA 1
ATOM 685 C C . ASN A 1 83 ? 16.230 -1.708 -19.122 1.00 80.88 83 ASN A C 1
ATOM 687 O O . ASN A 1 83 ? 17.460 -1.710 -19.158 1.00 80.88 83 ASN A O 1
ATOM 691 N N . ASP A 1 84 ? 15.507 -2.782 -19.462 1.00 84.19 84 ASP A N 1
ATOM 692 C CA . ASP A 1 84 ? 16.049 -4.077 -19.920 1.00 84.19 84 ASP A CA 1
ATOM 693 C C . ASP A 1 84 ? 16.970 -4.798 -18.914 1.00 84.19 84 ASP A C 1
ATOM 695 O O . ASP A 1 84 ? 17.610 -5.801 -19.241 1.00 84.19 84 ASP A O 1
ATOM 699 N N . GLN A 1 85 ? 17.018 -4.330 -17.664 1.00 87.38 85 GLN A N 1
ATOM 700 C CA . GLN A 1 85 ? 17.728 -4.977 -16.567 1.00 87.38 85 GLN A CA 1
ATOM 701 C C . GLN A 1 85 ? 16.739 -5.520 -15.540 1.00 87.38 85 GLN A C 1
ATOM 703 O O . GLN A 1 85 ? 15.686 -4.936 -15.289 1.00 87.38 85 GLN A O 1
ATOM 708 N N . LEU A 1 86 ? 17.078 -6.657 -14.935 1.00 90.62 86 LEU A N 1
ATOM 709 C CA . LEU A 1 86 ? 16.342 -7.183 -13.790 1.00 90.62 86 LEU A CA 1
ATOM 710 C C . LEU A 1 86 ? 16.925 -6.592 -12.511 1.00 90.62 86 LEU A C 1
ATOM 712 O O . LEU A 1 86 ? 18.134 -6.673 -12.281 1.00 90.62 86 LEU A O 1
ATOM 716 N N . LYS A 1 87 ? 16.061 -6.027 -11.670 1.00 91.12 87 LYS A N 1
ATOM 717 C CA . LYS A 1 87 ? 16.429 -5.480 -10.365 1.00 91.12 87 LYS A CA 1
ATOM 718 C C . LYS A 1 87 ? 15.561 -6.117 -9.289 1.00 91.12 87 LYS A C 1
ATOM 720 O O . LYS A 1 87 ? 14.340 -6.111 -9.408 1.00 91.12 87 LYS A O 1
ATOM 725 N N . THR A 1 88 ? 16.193 -6.640 -8.242 1.00 94.81 88 THR A N 1
ATOM 726 C CA . THR A 1 88 ? 15.493 -7.090 -7.033 1.00 94.81 88 THR A CA 1
ATOM 727 C C . THR A 1 88 ? 15.401 -5.938 -6.044 1.00 94.81 88 THR A C 1
ATOM 729 O O . THR A 1 88 ? 16.405 -5.282 -5.753 1.00 94.81 88 THR A O 1
ATOM 732 N N . ILE A 1 89 ? 14.194 -5.690 -5.551 1.00 94.94 89 ILE A N 1
ATOM 733 C CA . ILE A 1 89 ? 13.882 -4.686 -4.538 1.00 94.94 89 ILE A CA 1
ATOM 734 C C . ILE A 1 89 ? 13.367 -5.428 -3.308 1.00 94.94 89 ILE A C 1
ATOM 736 O O . ILE A 1 89 ? 12.463 -6.251 -3.423 1.00 94.94 89 ILE A O 1
ATOM 740 N N . TYR A 1 90 ? 13.963 -5.146 -2.153 1.00 96.00 90 TYR A N 1
ATOM 741 C CA . TYR A 1 90 ? 13.677 -5.811 -0.882 1.00 96.00 90 TYR A CA 1
ATOM 742 C C . TYR A 1 90 ? 12.643 -5.006 -0.092 1.00 96.00 90 TYR A C 1
ATOM 744 O O . TYR A 1 90 ? 12.993 -4.342 0.877 1.00 96.00 90 TYR A O 1
ATOM 752 N N . ASN A 1 91 ? 11.401 -5.015 -0.573 1.00 96.62 91 ASN A N 1
ATOM 753 C CA . ASN A 1 91 ? 10.255 -4.420 0.104 1.00 96.62 91 ASN A CA 1
ATOM 754 C C . ASN A 1 91 ? 9.014 -5.288 -0.096 1.00 96.62 91 ASN A C 1
ATOM 756 O O . ASN A 1 91 ? 8.854 -5.917 -1.146 1.00 96.62 91 ASN A O 1
ATOM 760 N N . GLN A 1 92 ? 8.108 -5.270 0.881 1.00 97.25 92 GLN A N 1
ATOM 761 C CA . GLN A 1 92 ? 6.851 -6.022 0.818 1.00 97.25 92 GLN A CA 1
ATOM 762 C C . GLN A 1 92 ? 5.915 -5.568 -0.311 1.00 97.25 92 GLN A C 1
ATOM 764 O O . GLN A 1 92 ? 5.168 -6.388 -0.861 1.00 97.25 92 GLN A O 1
ATOM 769 N N . LEU A 1 93 ? 5.959 -4.277 -0.646 1.00 97.81 93 LEU A N 1
ATOM 770 C CA . LEU A 1 93 ? 5.226 -3.635 -1.729 1.00 97.81 93 LEU A CA 1
ATOM 771 C C . LEU A 1 93 ? 6.196 -2.844 -2.609 1.00 97.81 93 LEU A C 1
ATOM 773 O O . LEU A 1 93 ? 6.993 -2.046 -2.122 1.00 97.81 93 LEU A O 1
ATOM 777 N N . VAL A 1 94 ? 6.096 -3.042 -3.920 1.00 97.31 94 VAL A N 1
ATOM 778 C CA . VAL A 1 94 ? 6.820 -2.280 -4.939 1.00 97.31 94 VAL A CA 1
ATOM 779 C C . VAL A 1 94 ? 5.833 -1.806 -5.996 1.00 97.31 94 VAL A C 1
ATOM 781 O O . VAL A 1 94 ? 5.023 -2.582 -6.504 1.00 97.31 94 VAL A O 1
ATOM 784 N N . ILE A 1 95 ? 5.913 -0.522 -6.328 1.00 96.50 95 ILE A N 1
ATOM 785 C CA . ILE A 1 95 ? 5.038 0.156 -7.284 1.00 96.50 95 ILE A CA 1
ATOM 786 C C . ILE A 1 95 ? 5.920 0.762 -8.366 1.00 96.50 95 ILE A C 1
ATOM 788 O O . ILE A 1 95 ? 6.829 1.529 -8.051 1.00 96.50 95 ILE A O 1
ATOM 792 N N . THR A 1 96 ? 5.654 0.435 -9.625 1.00 93.69 96 THR A N 1
ATOM 793 C CA . THR A 1 96 ? 6.383 0.961 -10.790 1.00 93.69 96 THR A CA 1
ATOM 794 C C . THR A 1 96 ? 5.530 1.949 -11.584 1.00 93.69 96 THR A C 1
ATOM 796 O O . THR A 1 96 ? 4.308 2.008 -11.422 1.00 93.69 96 THR A O 1
ATOM 799 N N . LYS A 1 97 ? 6.173 2.754 -12.435 1.00 83.06 97 LYS A N 1
ATOM 800 C CA . LYS A 1 97 ? 5.517 3.722 -13.322 1.00 83.06 97 LYS A CA 1
ATOM 801 C C . LYS A 1 97 ? 5.982 3.572 -14.766 1.00 83.06 97 LYS A C 1
ATOM 803 O O . LYS A 1 97 ? 7.163 3.220 -14.967 1.00 83.06 97 LYS A O 1
#